Protein AF-K2JQE5-F1 (afdb_monomer_lite)

Sequence (97 aa):
MKNILGKHYMGHQIVSAQMAFYGLSSALLPESDFYKNKQKFLDFFKAEELFLYKCRFQQLGGFITEALLKNSRAKIIESNCNKALKAKITRSDRNHD

Organism: NCBI:txid1145113

Radius of gyration: 22.97 Å; chains: 1; bounding box: 40×28×69 Å

Structure (mmCIF, N/CA/C/O backbone):
data_AF-K2JQE5-F1
#
_entry.id   AF-K2JQE5-F1
#
loop_
_atom_site.group_PDB
_atom_site.id
_atom_site.type_symbol
_atom_site.label_atom_id
_atom_site.label_alt_id
_atom_site.label_comp_id
_atom_site.label_asym_id
_atom_site.label_entity_id
_atom_site.label_seq_id
_atom_site.pdbx_PDB_ins_code
_atom_site.Cartn_x
_atom_site.Cartn_y
_atom_site.Cartn_z
_atom_site.occupancy
_atom_site.B_iso_or_equiv
_atom_site.auth_seq_id
_atom_site.auth_comp_id
_atom_site.auth_asym_id
_atom_site.auth_atom_id
_atom_site.pdbx_PDB_model_num
ATOM 1 N N . MET A 1 1 ? -11.703 1.664 -9.155 1.00 88.38 1 MET A N 1
ATOM 2 C CA . MET A 1 1 ? -10.244 1.700 -9.423 1.00 88.38 1 MET A CA 1
ATOM 3 C C . MET A 1 1 ? -9.747 0.516 -10.258 1.00 88.38 1 MET A C 1
ATOM 5 O O . MET A 1 1 ? -9.122 0.760 -11.280 1.00 88.38 1 MET A O 1
ATOM 9 N N . LYS A 1 2 ? -10.045 -0.746 -9.895 1.00 92.81 2 LYS A N 1
ATOM 10 C CA . LYS A 1 2 ? -9.630 -1.942 -10.667 1.00 92.81 2 LYS A CA 1
ATOM 11 C C . LYS A 1 2 ? -9.939 -1.853 -12.168 1.00 92.81 2 LYS A C 1
ATOM 13 O O . LYS A 1 2 ? -9.056 -2.098 -12.976 1.00 92.81 2 LYS A O 1
ATOM 18 N N . ASN A 1 3 ? -11.145 -1.419 -12.530 1.00 96.06 3 ASN A N 1
ATOM 19 C CA . ASN A 1 3 ? -11.560 -1.296 -13.934 1.00 96.06 3 ASN A CA 1
ATOM 20 C C . ASN A 1 3 ? -10.763 -0.238 -14.718 1.00 96.06 3 ASN A C 1
ATOM 22 O O . ASN A 1 3 ? -10.610 -0.371 -15.921 1.00 96.06 3 ASN A O 1
ATOM 26 N N . ILE A 1 4 ? -10.239 0.786 -14.037 1.00 95.75 4 ILE A N 1
ATOM 27 C CA . ILE A 1 4 ? -9.441 1.856 -14.655 1.00 95.75 4 ILE A CA 1
ATOM 28 C C . ILE A 1 4 ? -7.990 1.396 -14.826 1.00 95.75 4 ILE A C 1
ATOM 30 O O . ILE A 1 4 ? -7.381 1.602 -15.867 1.00 95.75 4 ILE A O 1
ATOM 34 N N . LEU A 1 5 ? -7.428 0.763 -13.793 1.00 89.94 5 LEU A N 1
ATOM 35 C CA . LEU A 1 5 ? -6.014 0.380 -13.770 1.00 89.94 5 LEU A CA 1
ATOM 36 C C . LEU A 1 5 ? -5.737 -0.987 -14.418 1.00 89.94 5 LEU A C 1
ATOM 38 O O . LEU A 1 5 ? -4.580 -1.299 -14.706 1.00 89.94 5 LEU A O 1
ATOM 42 N N . GLY A 1 6 ? -6.763 -1.811 -14.645 1.00 94.75 6 GLY A N 1
ATOM 43 C CA . GLY A 1 6 ? -6.654 -3.109 -15.314 1.00 94.75 6 GLY A CA 1
ATOM 44 C C . GLY A 1 6 ? -5.552 -3.987 -14.715 1.00 94.75 6 GLY A C 1
ATOM 45 O O . GLY A 1 6 ? -5.475 -4.163 -13.497 1.00 94.75 6 GLY A O 1
ATOM 46 N N . LYS A 1 7 ? -4.646 -4.484 -15.570 1.00 91.31 7 LYS A N 1
ATOM 47 C CA . LYS A 1 7 ? -3.490 -5.315 -15.174 1.00 91.31 7 LYS A CA 1
ATOM 48 C C . LYS A 1 7 ? -2.509 -4.625 -14.219 1.00 91.31 7 LYS A C 1
ATOM 50 O O . LYS A 1 7 ? -1.658 -5.275 -13.625 1.00 91.31 7 LYS A O 1
ATOM 55 N N . HIS A 1 8 ? -2.574 -3.301 -14.099 1.00 87.69 8 HIS A N 1
ATOM 56 C CA . HIS A 1 8 ? -1.697 -2.543 -13.215 1.00 87.69 8 HIS A CA 1
ATOM 57 C C . HIS A 1 8 ? -2.268 -2.370 -11.808 1.00 87.69 8 HIS A C 1
ATOM 59 O O . HIS A 1 8 ? -1.541 -1.898 -10.932 1.00 87.69 8 HIS A O 1
ATOM 65 N N . TYR A 1 9 ? -3.523 -2.763 -11.581 1.00 93.19 9 TYR A N 1
ATOM 66 C CA . TYR A 1 9 ? -4.139 -2.742 -10.266 1.00 93.19 9 TYR A CA 1
ATOM 67 C C . TYR A 1 9 ? -3.541 -3.819 -9.357 1.00 93.19 9 TYR A C 1
ATOM 69 O O . TYR A 1 9 ? -3.613 -5.003 -9.667 1.00 93.19 9 TYR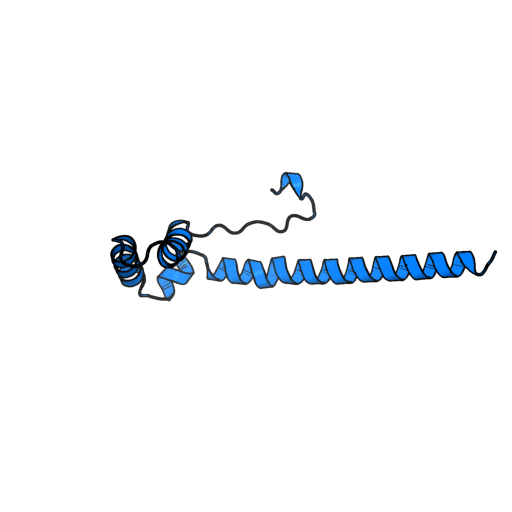 A O 1
ATOM 77 N N . MET A 1 10 ? -3.000 -3.404 -8.213 1.00 91.88 10 MET A N 1
ATOM 78 C CA . MET A 1 10 ? -2.352 -4.304 -7.248 1.00 91.88 10 MET A CA 1
ATOM 79 C C . MET A 1 10 ? -3.268 -4.738 -6.098 1.00 91.88 10 MET A C 1
ATOM 81 O O . MET A 1 10 ? -2.825 -5.443 -5.201 1.00 91.88 10 MET A O 1
ATOM 85 N N . GLY A 1 11 ? -4.540 -4.329 -6.109 1.00 92.56 11 GLY A N 1
ATOM 86 C CA . GLY A 1 11 ? -5.496 -4.625 -5.040 1.00 92.56 11 GLY A CA 1
ATOM 87 C C . GLY A 1 11 ? -5.873 -3.404 -4.203 1.00 92.56 11 GLY A C 1
ATOM 88 O O . GLY A 1 11 ? -5.544 -2.263 -4.536 1.00 92.56 11 GLY A O 1
ATOM 89 N N . HIS A 1 12 ? -6.623 -3.648 -3.134 1.00 91.56 12 HIS A N 1
ATOM 90 C CA . HIS A 1 12 ? -6.953 -2.664 -2.108 1.00 91.56 12 HIS A CA 1
ATOM 91 C C . HIS A 1 12 ? -6.911 -3.336 -0.739 1.00 91.56 12 HIS A C 1
ATOM 93 O O . HIS A 1 12 ? -7.195 -4.527 -0.629 1.00 91.56 12 HIS A O 1
ATOM 99 N N . GLN A 1 13 ? -6.612 -2.544 0.287 1.00 90.50 13 GLN A N 1
ATOM 100 C CA . GLN A 1 13 ? -6.712 -2.961 1.676 1.00 90.50 13 GLN A CA 1
ATOM 101 C C . GLN A 1 13 ? -7.810 -2.151 2.363 1.00 90.50 13 GLN A C 1
ATOM 103 O O . GLN A 1 13 ? -7.843 -0.926 2.254 1.00 90.50 13 GLN A O 1
ATOM 108 N N . ILE A 1 14 ? -8.705 -2.840 3.068 1.00 88.12 14 ILE A N 1
ATOM 109 C CA . ILE A 1 14 ? -9.753 -2.208 3.872 1.00 88.12 14 ILE A CA 1
ATOM 110 C C . ILE A 1 14 ? -9.226 -2.043 5.297 1.00 88.12 14 ILE A C 1
ATOM 112 O O . ILE A 1 14 ? -8.744 -3.002 5.902 1.00 88.12 14 ILE A O 1
ATOM 116 N N . VAL A 1 15 ? -9.336 -0.829 5.828 1.00 84.81 15 VAL A N 1
ATOM 117 C CA . VAL A 1 15 ? -8.971 -0.469 7.204 1.00 84.81 15 VAL A CA 1
ATOM 118 C C . VAL A 1 15 ? -10.112 0.297 7.866 1.00 84.81 15 VAL A C 1
ATOM 120 O O . VAL A 1 15 ? -11.024 0.778 7.192 1.00 84.81 15 VAL A O 1
ATOM 123 N N . SER A 1 16 ? -10.079 0.404 9.194 1.00 82.19 16 SER A N 1
ATOM 124 C CA . SER A 1 16 ? -11.108 1.129 9.948 1.00 82.19 16 SER A CA 1
ATOM 125 C C . SER A 1 16 ? -11.094 2.632 9.635 1.00 82.19 16 SER A C 1
ATOM 127 O O . SER A 1 16 ? -10.090 3.313 9.854 1.00 82.19 16 SER A O 1
ATOM 129 N N . ALA A 1 17 ? -12.234 3.167 9.185 1.00 80.81 17 ALA A N 1
ATOM 130 C CA . ALA A 1 17 ? -12.409 4.597 8.917 1.00 80.81 17 ALA A CA 1
ATOM 131 C C . ALA A 1 17 ? -12.338 5.453 10.193 1.00 80.81 17 ALA A C 1
ATOM 133 O O . ALA A 1 17 ? -11.853 6.582 10.156 1.00 80.81 17 ALA A O 1
ATOM 134 N N . GLN A 1 18 ? -12.760 4.900 11.335 1.00 76.75 18 GLN A N 1
ATOM 135 C CA . GLN A 1 18 ? -12.747 5.591 12.626 1.00 76.75 18 GLN A CA 1
ATOM 136 C C . GLN A 1 18 ? -11.320 5.962 13.060 1.00 76.75 18 GLN A C 1
ATOM 138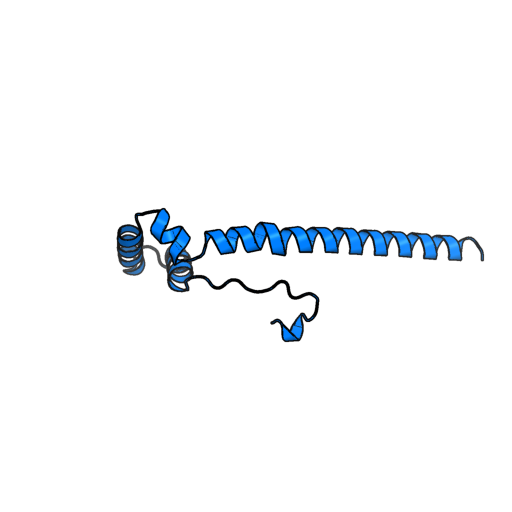 O O . GLN A 1 18 ? -11.091 7.041 13.603 1.00 76.75 18 GLN A O 1
ATOM 143 N N . MET A 1 19 ? -10.341 5.111 12.742 1.00 73.19 19 MET A N 1
ATOM 144 C CA . MET A 1 19 ? -8.930 5.395 13.001 1.00 73.19 19 MET A CA 1
ATOM 145 C C . MET A 1 19 ? -8.373 6.518 12.136 1.00 73.19 19 MET A C 1
ATOM 147 O O . MET A 1 19 ? -7.700 7.414 12.646 1.00 73.19 19 MET A O 1
ATOM 151 N N . ALA A 1 20 ? -8.667 6.483 10.835 1.00 74.56 20 ALA A N 1
ATOM 152 C CA . ALA A 1 20 ? -8.270 7.549 9.921 1.00 74.56 20 ALA A CA 1
ATOM 153 C C . ALA A 1 20 ? -8.873 8.894 10.360 1.00 74.56 20 ALA A C 1
ATOM 155 O O . ALA A 1 20 ? -8.184 9.913 10.377 1.00 74.56 20 ALA A O 1
ATOM 156 N N . PHE A 1 21 ? -10.134 8.867 10.798 1.00 77.06 21 PHE A N 1
ATOM 157 C CA . PHE A 1 21 ? -10.847 10.029 11.304 1.00 77.06 21 PHE A CA 1
ATOM 158 C C . PHE A 1 21 ? -10.195 10.629 12.557 1.00 77.06 21 PHE A C 1
ATOM 160 O O . PHE A 1 21 ? -9.907 11.823 12.561 1.00 77.06 21 PHE A O 1
ATOM 167 N N . TYR A 1 22 ? -9.891 9.831 13.589 1.00 72.50 22 TYR A N 1
ATOM 168 C CA . TYR A 1 22 ? -9.244 10.360 14.800 1.00 72.50 22 TYR A CA 1
ATOM 169 C C . TYR A 1 22 ? -7.820 10.877 14.557 1.00 72.50 22 TYR A C 1
ATOM 171 O O . TYR A 1 22 ? -7.388 11.827 15.217 1.00 72.50 22 TYR A O 1
ATOM 179 N N . GLY A 1 23 ? -7.082 10.286 13.611 1.00 71.25 23 GLY A N 1
ATOM 180 C CA . GLY A 1 23 ? -5.785 10.812 13.179 1.00 71.25 23 GLY A CA 1
ATOM 181 C C . GLY A 1 23 ? -5.912 12.219 12.586 1.00 71.25 23 GLY A C 1
ATOM 182 O O . GLY A 1 23 ? -5.223 13.137 13.025 1.00 71.25 23 GLY A O 1
ATOM 183 N N . LEU A 1 24 ? -6.852 12.400 11.654 1.00 71.12 24 LEU A N 1
ATOM 184 C CA . LEU A 1 24 ? -7.145 13.683 11.007 1.00 71.12 24 LEU A CA 1
ATOM 185 C C . LEU A 1 24 ? -7.692 14.734 11.978 1.00 71.12 24 LEU A C 1
ATOM 187 O O . LEU A 1 24 ? -7.207 15.862 11.995 1.00 71.12 24 LEU A O 1
ATOM 191 N N . SER A 1 25 ? -8.666 14.374 12.819 1.00 70.44 25 SER A N 1
ATOM 192 C CA . SER A 1 25 ? -9.307 15.321 13.742 1.00 70.44 25 SER A CA 1
ATOM 193 C C . SER A 1 25 ? -8.307 15.937 14.723 1.00 70.44 25 SER A C 1
ATOM 195 O O . SER A 1 25 ? -8.438 17.099 15.091 1.00 70.44 25 SER A O 1
ATOM 197 N N . SER A 1 26 ? -7.277 15.175 15.103 1.00 64.44 26 SER A N 1
ATOM 198 C CA . SER A 1 26 ? -6.203 15.641 15.990 1.00 64.44 26 SER A CA 1
ATOM 199 C C . SER A 1 26 ? -5.359 16.759 15.388 1.00 64.44 26 SER A C 1
ATOM 201 O O . SER A 1 26 ? -4.846 17.588 16.128 1.00 64.44 26 SER A O 1
ATOM 203 N N . ALA A 1 27 ? -5.182 16.751 14.067 1.00 69.12 27 ALA A N 1
ATOM 204 C CA . ALA A 1 27 ? -4.395 17.754 13.360 1.00 69.12 27 ALA A CA 1
ATOM 205 C C . ALA A 1 27 ? -5.215 19.012 13.039 1.00 69.12 27 ALA A C 1
ATOM 207 O O . ALA A 1 27 ? -4.647 20.084 12.863 1.00 69.12 27 ALA A O 1
ATOM 208 N N . LEU A 1 28 ? -6.542 18.875 12.944 1.00 67.75 28 LEU A N 1
ATOM 209 C CA . LEU A 1 28 ? -7.430 19.936 12.468 1.00 67.75 28 LEU A CA 1
ATOM 210 C C . LEU A 1 28 ? -8.085 20.742 13.593 1.00 67.75 28 LEU A C 1
ATOM 212 O O . LEU A 1 28 ? -8.344 21.924 13.400 1.00 67.75 28 LEU A O 1
ATOM 216 N N . LEU A 1 29 ? -8.381 20.126 14.743 1.00 70.69 29 LEU A N 1
ATOM 217 C CA . LEU A 1 29 ? -9.158 20.759 15.815 1.00 70.69 29 LEU A CA 1
ATOM 218 C C . LEU A 1 29 ? -8.535 20.494 17.198 1.00 70.69 29 LEU A C 1
ATOM 220 O O . LEU A 1 29 ? -9.055 19.655 17.951 1.00 70.69 29 LEU A O 1
ATOM 224 N N . PRO A 1 30 ? -7.441 21.200 17.552 1.00 62.84 30 PRO A N 1
ATOM 225 C CA . PRO A 1 30 ? -6.907 21.160 18.908 1.00 62.84 30 PRO A CA 1
ATOM 226 C C . PRO A 1 30 ? -7.994 21.563 19.923 1.00 62.84 30 PRO A C 1
ATOM 228 O O . PRO A 1 30 ? -8.844 22.396 19.626 1.00 62.84 30 PRO A O 1
ATOM 231 N N . GLU A 1 31 ? -7.996 20.933 21.103 1.00 67.94 31 GLU A N 1
ATOM 232 C CA . GLU A 1 31 ? -8.860 21.265 22.261 1.00 67.94 31 GLU A CA 1
ATOM 233 C C . GLU A 1 31 ? -10.382 21.051 22.118 1.00 67.94 31 GLU A C 1
ATOM 235 O O . GLU A 1 31 ? -11.124 21.206 23.087 1.00 67.94 31 GLU A O 1
ATOM 240 N N . SER A 1 32 ? -10.868 20.608 20.959 1.00 71.56 32 SER A N 1
ATOM 241 C CA . SER A 1 32 ? -12.275 20.218 20.787 1.00 71.56 32 SER A CA 1
ATOM 242 C C . SER A 1 32 ? -12.617 18.904 21.514 1.00 71.56 32 SER A C 1
ATOM 244 O O . SER A 1 32 ? -11.734 18.107 21.851 1.00 71.56 32 SER A O 1
ATOM 246 N N . ASP A 1 33 ? -13.910 18.598 21.690 1.00 74.38 33 ASP A N 1
ATOM 247 C CA . ASP A 1 33 ? -14.369 17.308 22.244 1.00 74.38 33 ASP A CA 1
ATOM 248 C C . ASP A 1 33 ? -13.839 16.087 21.466 1.00 74.38 33 ASP A C 1
ATOM 250 O O . ASP A 1 33 ? -13.800 14.971 21.997 1.00 74.38 33 ASP A O 1
ATOM 254 N N . PHE A 1 34 ? -13.342 16.285 20.236 1.00 72.44 34 PHE A N 1
ATOM 255 C CA . PHE A 1 34 ? -12.604 15.265 19.495 1.00 72.44 34 PHE A CA 1
ATOM 256 C C . PHE A 1 34 ? -11.357 14.784 20.230 1.00 72.44 34 PHE A C 1
ATOM 258 O O . PHE A 1 34 ? -11.078 13.589 20.185 1.00 72.44 34 PHE A O 1
ATOM 265 N N . TYR A 1 35 ? -10.633 15.658 20.932 1.00 73.69 35 TYR A N 1
ATOM 266 C CA . TYR A 1 35 ? -9.461 15.264 21.711 1.00 73.69 35 TYR A CA 1
ATOM 267 C C . TYR A 1 35 ? -9.847 14.308 22.849 1.00 73.69 35 TYR A C 1
ATOM 269 O O . TYR A 1 35 ? -9.256 13.237 22.994 1.00 73.69 35 TYR A O 1
ATOM 277 N N . LYS A 1 36 ? -10.912 14.630 23.599 1.00 77.38 36 LYS A N 1
ATOM 278 C CA . LYS A 1 36 ? -11.440 13.767 24.671 1.00 77.38 36 LYS A CA 1
ATOM 279 C C . LYS A 1 36 ? -11.958 12.434 24.126 1.00 77.38 36 LYS A C 1
ATOM 281 O O . LYS A 1 36 ? -11.682 11.385 24.703 1.00 77.38 36 LYS A O 1
ATOM 286 N N . ASN A 1 37 ? -12.681 12.456 23.006 1.00 78.94 37 ASN A N 1
ATOM 287 C CA . ASN A 1 37 ? -13.210 11.245 22.375 1.00 78.94 37 ASN A CA 1
ATOM 288 C C . ASN A 1 37 ? -12.107 10.369 21.777 1.00 78.94 37 ASN A C 1
ATOM 290 O O . ASN A 1 37 ? -12.170 9.149 21.908 1.00 78.94 37 ASN A O 1
ATOM 294 N N . LYS A 1 38 ? -11.068 10.975 21.194 1.00 76.44 38 LYS A N 1
ATOM 295 C CA . LYS A 1 38 ? -9.859 10.266 20.777 1.00 76.4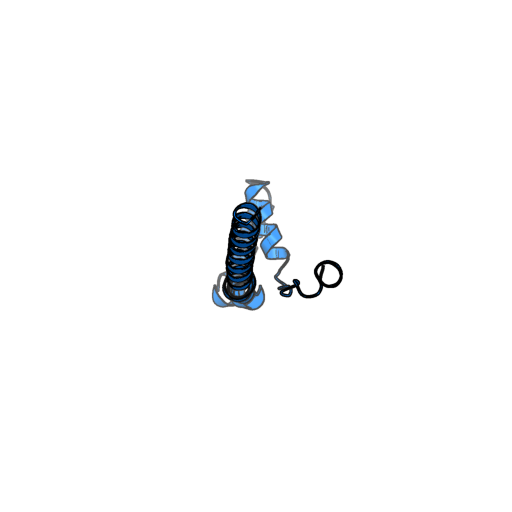4 38 LYS A CA 1
ATOM 296 C C . LYS A 1 38 ? -9.186 9.611 21.972 1.00 76.44 38 LYS A C 1
ATOM 298 O O . LYS A 1 38 ? -8.848 8.442 21.871 1.00 76.44 38 LYS A O 1
ATOM 303 N N . GLN A 1 39 ? -9.006 10.318 23.088 1.00 75.50 39 GLN A N 1
ATOM 304 C CA . GLN A 1 39 ? -8.354 9.735 24.259 1.00 75.50 39 GLN A CA 1
ATOM 305 C C . GLN A 1 39 ? -9.153 8.550 24.810 1.00 75.50 39 GLN A C 1
ATOM 307 O O . GLN A 1 39 ? -8.576 7.497 25.030 1.00 75.50 39 GLN A O 1
ATOM 312 N N . LYS A 1 40 ? -10.484 8.665 24.923 1.00 78.81 40 LYS A N 1
ATOM 313 C CA . LYS A 1 40 ? -11.361 7.546 25.320 1.00 78.81 40 LYS A CA 1
ATOM 314 C C . LYS A 1 40 ? -11.291 6.368 24.351 1.00 78.81 40 LYS A C 1
ATOM 316 O O . LYS A 1 40 ? -11.269 5.218 24.776 1.00 78.81 40 LYS A O 1
ATOM 321 N N . PHE A 1 41 ? -11.263 6.651 23.051 1.00 76.25 41 PHE A N 1
ATOM 322 C CA . PHE A 1 41 ? -11.089 5.631 22.029 1.00 76.25 41 PHE A CA 1
ATOM 323 C C . PHE A 1 41 ? -9.726 4.944 22.189 1.00 76.25 41 PHE A C 1
ATOM 325 O O . PHE A 1 41 ? -9.667 3.729 22.316 1.00 76.25 41 PHE A O 1
ATOM 332 N N . LEU A 1 42 ? -8.632 5.703 22.267 1.00 74.00 42 LEU A N 1
ATOM 333 C CA . LEU A 1 42 ? -7.292 5.152 22.475 1.00 74.00 42 LEU A CA 1
ATOM 334 C C . LEU A 1 42 ? -7.203 4.363 23.784 1.00 74.00 42 LEU A C 1
ATOM 336 O O . LEU A 1 42 ? -6.588 3.306 23.795 1.00 74.00 42 LEU A O 1
ATOM 340 N N . ASP A 1 43 ? -7.867 4.821 24.844 1.00 75.56 43 ASP A N 1
ATOM 341 C CA . ASP A 1 43 ? -7.945 4.135 26.131 1.00 75.56 43 ASP A CA 1
ATOM 342 C C . ASP A 1 43 ? -8.676 2.789 26.032 1.00 75.56 43 ASP A C 1
ATOM 344 O O . ASP A 1 43 ? -8.211 1.801 26.593 1.00 75.56 43 ASP A O 1
ATOM 348 N N . PHE A 1 44 ? -9.776 2.720 25.276 1.00 71.25 44 PHE A N 1
ATOM 349 C CA . PHE A 1 44 ? -10.477 1.465 24.980 1.00 71.25 44 PHE A CA 1
ATOM 350 C C . PHE A 1 44 ? -9.621 0.509 24.133 1.00 71.25 44 PHE A C 1
ATOM 352 O O . PHE A 1 44 ? -9.693 -0.709 24.286 1.00 71.25 44 PHE A O 1
ATOM 359 N N . PHE A 1 45 ? -8.786 1.060 23.253 1.00 68.44 45 PHE A N 1
ATOM 360 C CA . PHE A 1 45 ? -7.897 0.315 22.362 1.00 68.44 45 PHE A CA 1
ATOM 361 C C . PHE A 1 45 ? -6.460 0.162 22.901 1.00 68.44 45 PHE A C 1
ATOM 363 O O . PHE A 1 45 ? -5.583 -0.248 22.145 1.00 68.44 45 PHE A O 1
ATOM 370 N N . LYS A 1 46 ? -6.208 0.432 24.194 1.00 64.81 46 LYS A N 1
ATOM 371 C CA . LYS A 1 46 ? -4.872 0.412 24.834 1.00 64.81 46 LYS A CA 1
ATOM 372 C C . LYS A 1 46 ? -4.109 -0.912 24.727 1.00 64.81 46 LYS A C 1
ATOM 374 O O . LYS A 1 46 ? -2.900 -0.920 24.929 1.00 64.81 46 LYS A O 1
ATOM 379 N N . ALA A 1 47 ? -4.768 -2.017 24.385 1.00 59.72 47 ALA A N 1
ATOM 380 C CA . ALA A 1 47 ? -4.057 -3.204 23.934 1.00 59.72 47 ALA A CA 1
ATOM 381 C C . ALA A 1 47 ? -3.586 -2.974 22.487 1.00 59.72 47 ALA A C 1
ATOM 383 O O . ALA A 1 47 ? -4.391 -3.067 21.557 1.00 59.72 47 ALA A O 1
ATOM 384 N N . GLU A 1 48 ? -2.288 -2.707 22.294 1.00 57.19 48 GLU A N 1
ATOM 385 C CA . GLU A 1 48 ? -1.621 -2.657 20.975 1.00 57.19 48 GLU A CA 1
ATOM 386 C C . GLU A 1 48 ? -2.058 -3.816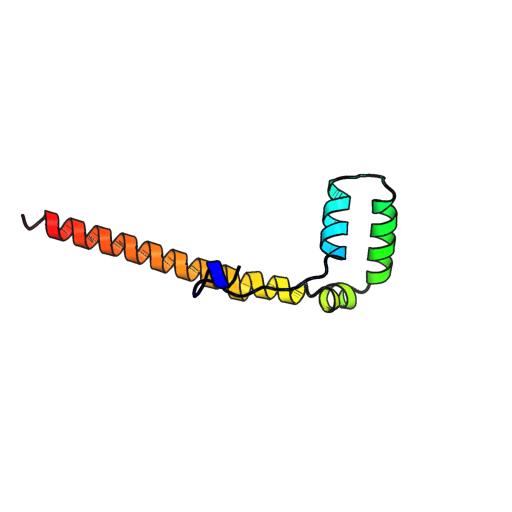 20.057 1.00 57.19 48 GLU A C 1
ATOM 388 O O . GLU A 1 48 ? -2.223 -3.644 18.846 1.00 57.19 48 GLU A O 1
ATOM 393 N N . GLU A 1 49 ? -2.347 -4.973 20.656 1.00 57.66 49 GLU A N 1
ATOM 394 C CA . GLU A 1 49 ? -2.853 -6.178 20.007 1.00 57.66 49 GLU A CA 1
ATOM 395 C C . GLU A 1 49 ? -4.252 -6.003 19.380 1.00 57.66 49 GLU A C 1
ATOM 397 O O . GLU A 1 49 ? -4.482 -6.414 18.242 1.00 57.66 49 GLU A O 1
ATOM 402 N N . LEU A 1 50 ? -5.189 -5.322 20.054 1.00 63.03 50 LEU A N 1
ATOM 403 C CA . LEU A 1 50 ? -6.548 -5.098 19.542 1.00 63.03 50 LEU A CA 1
ATOM 404 C C . LEU A 1 50 ? -6.571 -4.022 18.450 1.00 63.03 50 LEU A C 1
ATOM 406 O O . LEU A 1 50 ? -7.312 -4.141 17.472 1.00 63.03 50 LEU A O 1
ATOM 410 N N . PHE A 1 51 ? -5.757 -2.978 18.615 1.00 61.97 51 PHE A N 1
ATOM 411 C CA . PHE A 1 51 ? -5.654 -1.847 17.696 1.00 61.97 51 PHE A CA 1
ATOM 412 C C . PHE A 1 51 ? -5.098 -2.269 16.332 1.00 61.97 51 PHE A C 1
ATOM 414 O O . PHE A 1 51 ? -5.716 -2.015 15.295 1.00 61.97 51 PHE A O 1
ATOM 421 N N . LEU A 1 52 ? -3.963 -2.970 16.327 1.00 63.44 52 LEU A N 1
ATOM 422 C CA . LEU A 1 52 ? -3.285 -3.395 15.105 1.00 63.44 52 LEU A CA 1
ATOM 423 C C . LEU A 1 52 ? -4.046 -4.506 14.371 1.00 63.44 52 LEU A C 1
ATOM 425 O O . LEU A 1 52 ? -4.144 -4.469 13.137 1.00 63.44 52 LEU A O 1
ATOM 429 N N . TYR A 1 53 ? -4.629 -5.445 15.122 1.00 65.69 53 TYR A N 1
ATOM 430 C CA . TYR A 1 53 ? -5.340 -6.591 14.565 1.00 65.69 53 TYR A CA 1
ATOM 431 C C . TYR A 1 53 ? -6.747 -6.229 14.070 1.00 65.69 53 TYR A C 1
ATOM 433 O O . TYR A 1 53 ? -7.074 -6.487 12.909 1.00 65.69 53 TYR A O 1
ATOM 441 N N . LYS A 1 54 ? -7.584 -5.567 14.890 1.00 70.62 54 LYS A N 1
ATOM 442 C CA . LYS A 1 54 ? -8.971 -5.250 14.486 1.00 70.62 54 LYS A CA 1
ATOM 443 C C . LYS A 1 54 ? -9.045 -4.168 13.418 1.00 70.62 54 LYS A C 1
ATOM 445 O O . LYS A 1 54 ? -9.921 -4.228 12.557 1.00 70.62 54 LYS A O 1
ATOM 450 N N . CYS A 1 55 ? -8.129 -3.200 13.435 1.00 74.81 55 CYS A N 1
ATOM 451 C CA . CYS A 1 55 ? -8.129 -2.124 12.445 1.00 74.81 55 CYS A CA 1
ATOM 452 C C . CYS A 1 55 ? -7.357 -2.474 11.163 1.00 74.81 55 CYS A C 1
ATOM 454 O O . CYS A 1 55 ? -7.326 -1.652 10.247 1.00 74.81 55 CYS A O 1
ATOM 456 N N . ARG A 1 56 ? -6.778 -3.685 11.074 1.00 80.81 56 ARG A N 1
ATOM 457 C CA . ARG A 1 56 ? -6.072 -4.215 9.893 1.00 80.81 56 ARG A CA 1
ATOM 458 C C . ARG A 1 56 ? -4.865 -3.382 9.443 1.00 80.81 56 ARG A C 1
ATOM 460 O O . ARG A 1 56 ? -4.452 -3.458 8.286 1.00 80.81 56 ARG A O 1
ATOM 467 N N . PHE A 1 57 ? -4.259 -2.610 10.346 1.00 81.56 57 PHE A N 1
ATOM 468 C CA . PHE A 1 57 ? -3.124 -1.745 10.003 1.00 81.56 57 PHE A CA 1
ATOM 469 C C . PHE A 1 57 ? -1.829 -2.524 9.757 1.00 81.56 57 PHE A C 1
ATOM 471 O O . PHE A 1 57 ? -1.057 -2.131 8.889 1.00 81.56 57 PHE A O 1
ATOM 478 N N . GLN A 1 58 ? -1.616 -3.666 10.421 1.00 83.19 58 GLN A N 1
ATOM 479 C CA . GLN A 1 58 ? -0.488 -4.554 10.091 1.00 83.19 58 GLN A CA 1
ATOM 480 C C . GLN A 1 58 ? -0.573 -5.052 8.644 1.00 83.19 58 GLN A C 1
ATOM 482 O O . GLN A 1 58 ? 0.408 -5.036 7.905 1.00 83.19 58 GLN A O 1
ATOM 487 N N . GLN A 1 59 ? -1.777 -5.433 8.217 1.00 87.50 59 GLN A N 1
ATOM 488 C CA . GLN A 1 59 ? -2.037 -5.892 6.854 1.00 87.50 59 GLN A CA 1
ATOM 489 C C . GLN A 1 59 ? -1.895 -4.742 5.848 1.00 87.50 59 GLN A C 1
ATOM 491 O O . GLN A 1 59 ? -1.384 -4.957 4.755 1.00 87.50 59 GLN A O 1
ATOM 496 N N . LEU A 1 60 ? -2.280 -3.514 6.223 1.00 89.56 60 LEU A N 1
ATOM 497 C CA . LEU A 1 60 ? -2.013 -2.317 5.420 1.00 89.56 60 LEU A CA 1
ATOM 498 C C . LEU A 1 60 ? -0.513 -2.066 5.252 1.00 89.56 60 LEU A C 1
ATOM 500 O O . LEU A 1 60 ? -0.069 -1.838 4.130 1.00 89.56 60 LEU A O 1
ATOM 504 N N . GLY A 1 61 ? 0.258 -2.139 6.339 1.00 89.81 61 GLY A N 1
ATOM 505 C CA . GLY A 1 61 ? 1.713 -2.002 6.300 1.00 89.81 61 GLY A CA 1
ATOM 506 C C . GLY A 1 61 ? 2.339 -3.015 5.345 1.00 89.81 61 GLY A C 1
ATOM 507 O O . GLY A 1 61 ? 3.032 -2.622 4.40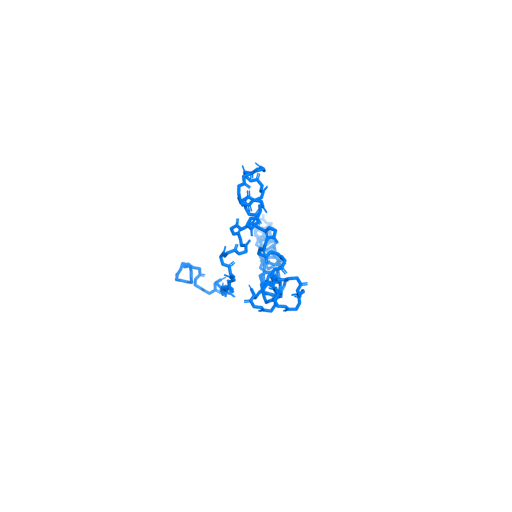9 1.00 89.81 61 GLY A O 1
ATOM 508 N N . GLY A 1 62 ? 1.992 -4.297 5.504 1.00 92.56 62 GLY A N 1
ATOM 509 C CA . GLY A 1 62 ? 2.443 -5.362 4.607 1.00 92.56 62 GLY A CA 1
ATOM 510 C C . GLY A 1 62 ? 2.008 -5.149 3.155 1.00 92.56 62 GLY A C 1
ATOM 511 O O . GLY A 1 62 ? 2.802 -5.335 2.242 1.00 92.56 62 GLY A O 1
ATOM 512 N N . PHE A 1 63 ? 0.781 -4.691 2.904 1.00 94.62 63 PHE A N 1
ATOM 513 C CA . PHE A 1 63 ? 0.326 -4.393 1.544 1.00 94.62 63 PHE A CA 1
ATOM 514 C C . PHE A 1 63 ? 1.142 -3.262 0.894 1.00 94.62 63 PHE A C 1
ATOM 516 O O . PHE A 1 63 ? 1.521 -3.356 -0.276 1.00 94.62 63 PHE A O 1
ATOM 523 N N . ILE A 1 64 ? 1.464 -2.208 1.649 1.00 94.06 64 ILE A N 1
ATOM 524 C CA . ILE A 1 64 ? 2.289 -1.101 1.157 1.00 94.06 64 ILE A CA 1
ATOM 525 C C . ILE A 1 64 ? 3.708 -1.585 0.841 1.00 94.06 64 ILE A C 1
ATOM 527 O O . ILE A 1 64 ? 4.197 -1.322 -0.259 1.00 94.06 64 ILE A O 1
ATOM 531 N N . THR A 1 65 ? 4.368 -2.290 1.763 1.00 95.50 65 THR A N 1
ATOM 532 C CA . THR A 1 65 ? 5.776 -2.686 1.592 1.00 95.50 65 THR A CA 1
ATOM 533 C C . THR A 1 65 ? 5.939 -3.841 0.609 1.00 95.50 65 THR A C 1
ATOM 535 O O . THR A 1 65 ? 6.785 -3.779 -0.284 1.00 95.50 65 THR A O 1
ATOM 538 N N . GLU A 1 66 ? 5.111 -4.875 0.722 1.00 94.38 66 GLU A N 1
ATOM 539 C CA . GLU A 1 66 ? 5.294 -6.129 -0.007 1.00 94.38 66 GLU A CA 1
ATOM 540 C C . GLU A 1 66 ? 4.617 -6.132 -1.376 1.00 94.38 66 GLU A C 1
ATOM 542 O O . GLU A 1 66 ? 5.152 -6.726 -2.310 1.00 94.38 66 GLU A O 1
ATOM 547 N N . ALA A 1 67 ? 3.477 -5.451 -1.537 1.00 93.75 67 ALA A N 1
ATOM 548 C CA . ALA A 1 67 ? 2.786 -5.398 -2.824 1.00 93.75 67 ALA A CA 1
ATOM 549 C C . ALA A 1 67 ? 3.106 -4.105 -3.577 1.00 93.75 67 ALA A C 1
ATOM 551 O O . ALA A 1 67 ? 3.670 -4.140 -4.673 1.00 93.75 67 ALA A O 1
ATOM 552 N N . LEU A 1 68 ? 2.769 -2.946 -3.002 1.00 94.62 68 LEU A N 1
ATOM 553 C CA . LEU A 1 68 ? 2.829 -1.680 -3.734 1.00 94.62 68 LEU A CA 1
ATOM 554 C C . LEU A 1 68 ? 4.265 -1.219 -3.996 1.00 94.62 68 LEU A C 1
ATOM 556 O O . LEU A 1 68 ? 4.607 -0.922 -5.145 1.00 94.62 68 LEU A O 1
ATOM 560 N N . LEU A 1 69 ? 5.108 -1.172 -2.963 1.00 95.81 69 LEU A N 1
ATOM 561 C CA . LEU A 1 69 ? 6.474 -0.663 -3.068 1.00 95.81 69 LEU A CA 1
ATOM 562 C C . LEU A 1 69 ? 7.340 -1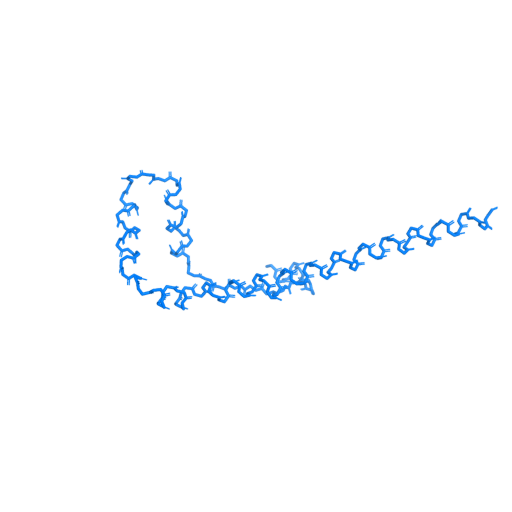.558 -3.963 1.00 95.81 69 LEU A C 1
ATOM 564 O O . LEU A 1 69 ? 7.982 -1.056 -4.889 1.00 95.81 69 LEU A O 1
ATOM 568 N N . LYS A 1 70 ? 7.304 -2.882 -3.752 1.00 95.44 70 LYS A N 1
ATOM 569 C CA . LYS A 1 70 ? 8.033 -3.849 -4.591 1.00 95.44 70 LYS A CA 1
ATOM 570 C C . LYS A 1 70 ? 7.619 -3.767 -6.062 1.00 95.44 70 LYS A C 1
ATOM 572 O O . LYS A 1 70 ? 8.484 -3.625 -6.927 1.00 95.44 70 LYS A O 1
ATOM 577 N N . ASN A 1 71 ? 6.317 -3.776 -6.357 1.00 94.75 71 ASN A N 1
ATOM 578 C CA . ASN A 1 71 ? 5.816 -3.665 -7.730 1.00 94.75 71 ASN A CA 1
ATOM 579 C C . ASN A 1 71 ? 6.191 -2.326 -8.384 1.00 94.75 71 ASN A C 1
ATOM 581 O O . ASN A 1 71 ? 6.578 -2.290 -9.551 1.00 94.75 71 ASN A O 1
ATOM 585 N N . SER A 1 72 ? 6.111 -1.222 -7.637 1.00 93.81 72 SER A N 1
ATOM 586 C CA . SER A 1 72 ? 6.470 0.105 -8.154 1.00 93.81 72 SER A CA 1
ATOM 587 C C . SER A 1 72 ? 7.952 0.173 -8.512 1.00 93.81 72 SER A C 1
ATOM 589 O O . SER A 1 72 ? 8.300 0.621 -9.603 1.00 93.81 72 SER A O 1
ATOM 591 N N . ARG A 1 73 ? 8.826 -0.348 -7.640 1.00 96.69 73 ARG A N 1
ATOM 592 C CA . ARG A 1 73 ? 10.268 -0.420 -7.899 1.00 96.69 73 ARG A CA 1
ATOM 593 C C . ARG A 1 73 ? 10.576 -1.234 -9.156 1.00 96.69 73 ARG A C 1
ATOM 595 O O . ARG A 1 73 ? 11.339 -0.764 -9.996 1.00 96.69 73 ARG A O 1
ATOM 602 N N . ALA A 1 74 ? 9.962 -2.408 -9.308 1.00 95.88 74 ALA A N 1
ATOM 603 C CA . ALA A 1 74 ? 10.157 -3.257 -10.482 1.00 95.88 74 ALA A CA 1
ATOM 604 C C . ALA A 1 74 ? 9.767 -2.531 -11.782 1.00 95.88 74 ALA A C 1
ATOM 606 O O . ALA A 1 74 ? 10.567 -2.460 -12.713 1.00 95.88 74 ALA A O 1
ATOM 607 N N . LYS A 1 75 ? 8.589 -1.896 -11.808 1.00 94.38 75 LYS A N 1
ATOM 608 C CA . LYS A 1 75 ? 8.107 -1.147 -12.979 1.00 94.38 75 LYS A CA 1
ATOM 609 C C . LYS A 1 75 ? 8.979 0.056 -13.331 1.00 94.38 75 LYS A C 1
ATOM 611 O O . LYS A 1 75 ? 9.142 0.364 -14.509 1.00 94.38 75 LYS A O 1
ATOM 616 N N . ILE A 1 76 ? 9.527 0.754 -12.335 1.00 97.00 76 ILE A N 1
ATOM 617 C CA . ILE A 1 76 ? 10.441 1.882 -12.569 1.00 97.00 76 ILE A CA 1
ATOM 618 C C . ILE A 1 76 ? 11.725 1.390 -13.237 1.00 97.00 76 ILE A C 1
ATOM 620 O O . ILE A 1 76 ? 12.160 1.979 -14.225 1.00 97.00 76 ILE A O 1
ATOM 624 N N . ILE A 1 77 ? 12.307 0.303 -12.725 1.00 98.00 77 ILE A N 1
ATOM 625 C CA . ILE A 1 77 ? 13.522 -0.291 -13.292 1.00 98.00 77 ILE A CA 1
ATOM 626 C C . ILE A 1 77 ? 13.262 -0.729 -14.735 1.00 98.00 77 ILE A C 1
ATOM 628 O O . ILE A 1 77 ? 13.980 -0.300 -15.634 1.00 98.00 77 ILE A O 1
ATOM 632 N N . GLU A 1 78 ? 12.200 -1.500 -14.968 1.00 97.25 78 GLU A N 1
ATOM 633 C CA . GLU A 1 78 ? 11.819 -1.976 -16.301 1.00 97.25 78 GLU A CA 1
ATOM 634 C C . GLU A 1 78 ? 11.607 -0.812 -17.282 1.00 97.25 78 GLU A C 1
ATOM 636 O O . GLU A 1 78 ? 12.181 -0.788 -18.371 1.00 97.25 78 GLU A O 1
ATOM 641 N N . SER A 1 79 ? 10.839 0.202 -16.877 1.00 97.38 79 SER A N 1
ATOM 642 C CA . SER A 1 79 ? 10.587 1.395 -17.691 1.00 97.38 79 SER A CA 1
ATOM 643 C C . SER A 1 79 ? 11.880 2.130 -18.047 1.00 97.38 79 SER A C 1
ATOM 645 O O . SER A 1 79 ? 12.079 2.519 -19.200 1.00 97.38 79 SER A O 1
ATOM 647 N N . ASN A 1 80 ? 12.793 2.288 -17.086 1.00 98.00 80 ASN A N 1
ATOM 648 C CA . ASN A 1 80 ? 14.076 2.945 -17.316 1.00 98.00 80 ASN A CA 1
ATOM 649 C C . ASN A 1 80 ? 14.978 2.129 -18.252 1.00 98.00 80 ASN A C 1
ATOM 651 O O . ASN A 1 80 ? 15.566 2.702 -19.170 1.00 98.00 80 ASN A O 1
ATOM 655 N N . CYS A 1 81 ? 15.041 0.806 -18.085 1.00 97.94 81 CYS A N 1
ATOM 656 C CA . CYS A 1 81 ? 15.768 -0.087 -18.987 1.00 97.94 81 CYS A CA 1
ATOM 657 C C . CYS A 1 81 ? 15.224 -0.004 -20.419 1.00 97.94 81 CYS A C 1
ATOM 659 O O . CYS A 1 81 ? 16.002 0.173 -21.355 1.00 97.94 81 CYS A O 1
ATOM 661 N N . ASN A 1 82 ? 13.901 -0.033 -20.592 1.00 97.25 82 ASN A N 1
ATOM 662 C CA . ASN A 1 82 ? 13.261 0.082 -21.904 1.00 97.25 82 ASN A CA 1
ATOM 663 C C . ASN A 1 82 ? 13.560 1.431 -22.574 1.00 97.25 82 ASN A C 1
ATOM 665 O O . ASN A 1 82 ? 13.863 1.481 -23.767 1.00 97.25 82 ASN A O 1
ATOM 669 N N . LYS A 1 83 ? 13.541 2.533 -21.812 1.00 97.12 83 LYS A N 1
ATOM 670 C CA . LYS A 1 83 ? 13.930 3.861 -22.316 1.00 97.12 83 LYS A CA 1
ATOM 671 C C . LYS A 1 83 ? 15.397 3.901 -22.743 1.00 97.12 83 LYS A C 1
ATOM 673 O O . LYS A 1 83 ? 15.700 4.423 -23.815 1.00 97.12 83 LYS A O 1
ATOM 678 N N . ALA A 1 84 ? 16.297 3.337 -21.938 1.00 96.75 84 ALA A N 1
ATOM 679 C CA . ALA A 1 84 ? 17.721 3.281 -22.252 1.00 96.75 84 ALA A CA 1
ATOM 680 C C . ALA A 1 84 ? 18.001 2.423 -23.496 1.00 96.75 84 ALA A C 1
ATOM 682 O O . ALA A 1 84 ? 18.782 2.828 -24.358 1.00 96.75 84 ALA A O 1
ATOM 683 N N . LEU A 1 85 ? 17.332 1.273 -23.621 1.00 96.19 85 LEU A N 1
ATOM 684 C CA . LEU A 1 85 ? 17.429 0.402 -24.790 1.00 96.19 85 LEU A CA 1
ATOM 685 C C . LEU A 1 85 ? 16.952 1.122 -26.054 1.00 96.19 85 LEU A C 1
ATOM 687 O O . LEU A 1 85 ? 17.679 1.160 -27.044 1.00 96.19 85 LEU A O 1
ATOM 691 N N . LYS A 1 86 ? 15.781 1.768 -25.998 1.00 95.81 86 LYS A N 1
ATOM 692 C CA . LYS A 1 86 ? 15.255 2.556 -27.119 1.00 95.81 86 LYS A CA 1
ATOM 693 C C . LYS A 1 86 ? 16.235 3.653 -27.542 1.00 95.81 86 LYS A C 1
ATOM 695 O O . LYS A 1 86 ? 16.514 3.797 -28.726 1.00 95.81 86 LYS A O 1
ATOM 700 N N . ALA A 1 87 ? 16.816 4.375 -26.583 1.00 94.50 87 ALA A N 1
ATOM 701 C CA . ALA A 1 87 ? 17.810 5.408 -26.867 1.00 94.50 87 ALA A CA 1
ATOM 702 C C . ALA A 1 87 ? 19.093 4.855 -27.516 1.00 94.50 87 ALA A C 1
ATOM 704 O O . ALA A 1 87 ? 19.691 5.545 -28.341 1.00 94.50 87 ALA A O 1
ATOM 705 N N . LYS A 1 88 ? 19.523 3.634 -27.162 1.00 92.31 88 LYS A N 1
ATOM 706 C CA . LYS A 1 88 ? 20.657 2.961 -27.815 1.00 92.31 88 LYS A CA 1
ATOM 707 C C . LYS A 1 88 ? 20.339 2.588 -29.262 1.00 92.31 88 LYS A C 1
ATOM 709 O O . LYS A 1 88 ? 21.136 2.921 -30.130 1.00 92.31 88 LYS A O 1
ATOM 714 N N . ILE A 1 89 ? 19.182 1.971 -29.513 1.00 90.12 89 ILE A N 1
ATOM 715 C CA . ILE A 1 89 ? 18.742 1.581 -30.865 1.00 90.12 89 ILE A CA 1
ATOM 716 C C . ILE A 1 89 ? 18.700 2.815 -31.777 1.00 90.12 89 ILE A C 1
ATOM 718 O O . ILE A 1 89 ? 19.432 2.879 -32.754 1.00 90.12 89 ILE A O 1
ATOM 722 N N . THR A 1 90 ? 18.008 3.881 -31.359 1.00 88.12 90 THR A N 1
ATOM 723 C CA . THR A 1 90 ? 17.908 5.132 -32.137 1.00 88.12 90 THR A CA 1
ATOM 724 C C . THR A 1 90 ? 19.251 5.852 -32.349 1.00 88.12 90 THR A C 1
ATOM 726 O O . THR A 1 90 ? 19.375 6.709 -33.222 1.00 88.12 90 THR A O 1
ATOM 729 N N . ARG A 1 91 ? 20.274 5.593 -31.526 1.00 81.25 91 ARG A N 1
ATOM 730 C CA . ARG A 1 91 ? 21.636 6.100 -31.779 1.00 81.25 91 ARG A CA 1
ATOM 731 C C . ARG A 1 91 ? 22.370 5.245 -32.806 1.00 81.25 91 ARG A C 1
ATOM 733 O O . ARG A 1 91 ? 23.096 5.814 -33.604 1.00 81.25 91 ARG A O 1
ATOM 740 N N . SER A 1 92 ? 22.183 3.928 -32.775 1.00 76.56 92 SER A N 1
ATOM 741 C CA . SER A 1 92 ? 22.773 3.012 -33.754 1.00 76.56 92 SER A CA 1
ATOM 742 C C . SER A 1 92 ? 22.252 3.297 -35.158 1.00 76.56 92 SER A C 1
ATOM 744 O O . SER A 1 92 ? 23.053 3.421 -36.074 1.00 76.56 92 SER A O 1
ATOM 746 N N . ASP A 1 93 ? 20.937 3.485 -35.295 1.00 75.56 93 ASP A N 1
ATOM 747 C CA . ASP A 1 93 ? 20.298 3.744 -36.590 1.00 75.56 93 ASP A CA 1
ATOM 748 C C . ASP A 1 93 ? 20.836 5.037 -37.230 1.00 75.56 93 ASP A C 1
ATOM 750 O O . ASP A 1 93 ? 21.162 5.060 -38.406 1.00 75.56 93 ASP A O 1
ATOM 754 N N . ARG A 1 94 ? 21.056 6.089 -36.428 1.00 71.56 94 ARG A N 1
ATOM 755 C CA . ARG A 1 94 ? 21.622 7.372 -36.893 1.00 71.56 94 ARG A CA 1
ATOM 756 C C . ARG A 1 94 ? 23.108 7.337 -37.256 1.00 71.56 94 ARG A C 1
ATOM 758 O O . ARG A 1 94 ? 23.599 8.311 -37.808 1.00 71.56 94 ARG A O 1
ATOM 765 N N . ASN A 1 95 ? 23.832 6.285 -36.882 1.00 68.31 95 ASN A N 1
ATOM 766 C CA . ASN A 1 95 ? 25.257 6.129 -37.193 1.00 68.31 95 ASN A CA 1
ATOM 767 C C . ASN A 1 95 ? 25.485 5.228 -38.425 1.00 68.31 95 ASN A C 1
ATOM 769 O O . ASN A 1 95 ? 26.632 4.902 -38.736 1.00 68.31 95 ASN A O 1
ATOM 773 N N . HIS A 1 96 ? 24.412 4.754 -39.066 1.00 59.19 96 HIS A N 1
ATOM 774 C CA . HIS A 1 96 ? 24.447 3.910 -40.264 1.00 59.19 96 HIS A CA 1
ATOM 775 C C . HIS A 1 96 ? 23.819 4.582 -41.501 1.00 59.19 96 HIS A C 1
ATOM 777 O O . HIS A 1 96 ? 23.756 3.939 -42.547 1.00 59.19 96 HIS A O 1
ATOM 783 N N . ASP A 1 97 ? 23.442 5.861 -41.384 1.00 51.44 97 ASP A N 1
ATOM 784 C CA . ASP A 1 97 ? 23.096 6.787 -42.475 1.00 51.44 97 ASP A CA 1
ATOM 785 C C . ASP A 1 97 ? 24.267 7.755 -42.734 1.00 51.44 97 ASP A C 1
ATOM 787 O O . ASP A 1 97 ? 24.489 8.128 -43.909 1.00 51.44 97 ASP A O 1
#

Secondary structure (DSSP, 8-state):
-HHHHGGG--------HHHHHHHHHHHH-TTSHHHHHHHHHHHHT-SHHHHHHHTTHHHHHHIIIIIIIHHHHHHHHHHHHHHHHHHHHHHHHTT--

Foldseek 3Di:
DCVVCPPNDQDDDAFDPVVVVLVVCVVVDPPPCSVVVSVVVCVVVVPPVCRCVVRVVVVVVCCCVVGVVVSVVVVVVVVVVVVVVVVVVVVVVVVVD

pLDDT: mean 82.08, std 12.45, range [51.44, 98.0]